Protein AF-A0A8S8YWA6-F1 (afdb_monomer)

Mean predicted aligned error: 3.44 Å
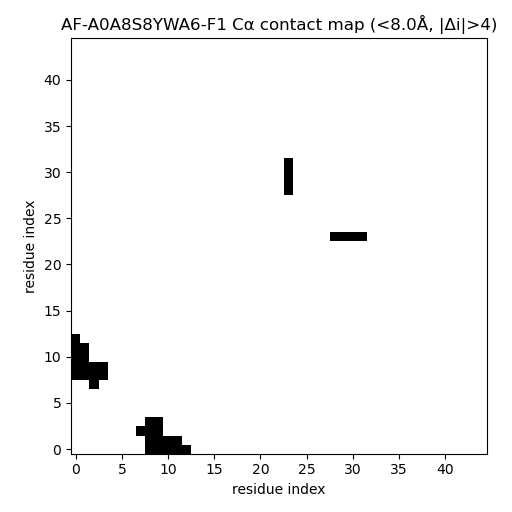
pLDDT: mean 96.04, std 3.63, range [73.06, 98.38]

Solvent-accessible surface area (backbone atoms only — not comparable to full-atom values): 3026 Å² total; per-residue (Å²): 99,43,85,40,96,90,75,40,78,39,86,76,72,85,69,96,81,66,89,48,71,72,54,50,72,73,45,96,56,64,56,72,59,54,54,50,52,50,51,53,57,60,74,72,108

Sequence (45 aa):
MMEDEEKGIVVHEVNNTVEFKGLAKVAKRNIPKEMIEFALDYARK

Foldseek 3Di:
DDQDPVPGDDDPDDDPDDDCPVVCVPDPDNVVVVVVVVVVVVVVD

Radius of gyration: 14.71 Å; Cα contacts (8 Å, |Δi|>4): 18; chains: 1; bounding box: 32×26×31 Å

Structure (mmCIF, N/CA/C/O backbone):
data_AF-A0A8S8YWA6-F1
#
_entry.id   AF-A0A8S8YWA6-F1
#
loop_
_atom_site.group_PDB
_atom_site.id
_atom_site.type_symbol
_atom_site.label_atom_id
_atom_site.label_alt_id
_atom_site.label_comp_id
_atom_site.label_asym_id
_atom_site.label_entity_id
_atom_site.label_seq_id
_atom_site.pdbx_PDB_ins_code
_atom_site.Cartn_x
_atom_site.Cartn_y
_atom_site.Cartn_z
_atom_site.occupancy
_atom_site.B_iso_or_equiv
_atom_site.auth_seq_id
_atom_site.auth_comp_id
_atom_site.auth_asym_id
_atom_site.auth_atom_id
_atom_site.pdbx_PDB_model_num
ATOM 1 N N . MET A 1 1 ? -11.958 0.554 5.765 1.00 92.69 1 MET A N 1
ATOM 2 C CA . MET A 1 1 ? -12.313 -0.187 6.995 1.00 92.69 1 MET A CA 1
ATOM 3 C C . MET A 1 1 ? -13.125 0.736 7.877 1.00 92.69 1 MET A C 1
ATOM 5 O O . MET A 1 1 ? -12.899 1.938 7.805 1.00 92.69 1 MET A O 1
ATOM 9 N N . MET A 1 2 ? -14.037 0.197 8.673 1.00 94.88 2 MET A N 1
ATOM 10 C CA . MET A 1 2 ? -14.801 0.942 9.672 1.00 94.88 2 MET A CA 1
ATOM 11 C C . MET A 1 2 ? -15.026 0.041 10.885 1.00 94.88 2 MET A C 1
ATOM 13 O O . MET A 1 2 ? -15.108 -1.174 10.719 1.00 94.88 2 MET A O 1
ATOM 17 N N . GLU A 1 3 ? -15.069 0.617 12.079 1.00 96.50 3 GLU A N 1
ATOM 18 C CA . GLU A 1 3 ? -15.442 -0.112 13.292 1.00 96.50 3 GLU A CA 1
ATOM 19 C C . GLU A 1 3 ? -16.971 -0.178 13.385 1.00 96.50 3 GLU A C 1
ATOM 21 O O . GLU A 1 3 ? -17.651 0.834 13.221 1.00 96.50 3 GLU A O 1
ATOM 26 N N . ASP A 1 4 ? -17.494 -1.377 13.611 1.00 96.88 4 ASP A N 1
ATOM 27 C CA . ASP A 1 4 ? -18.900 -1.690 13.852 1.00 96.88 4 ASP A CA 1
ATOM 28 C C . ASP A 1 4 ? -19.001 -2.381 15.219 1.00 96.88 4 ASP A C 1
ATOM 30 O O . ASP A 1 4 ? -18.215 -3.282 15.526 1.00 96.88 4 ASP A O 1
ATOM 34 N N . GLU A 1 5 ? -19.940 -1.943 16.056 1.00 95.12 5 GLU A N 1
ATOM 35 C CA . GLU A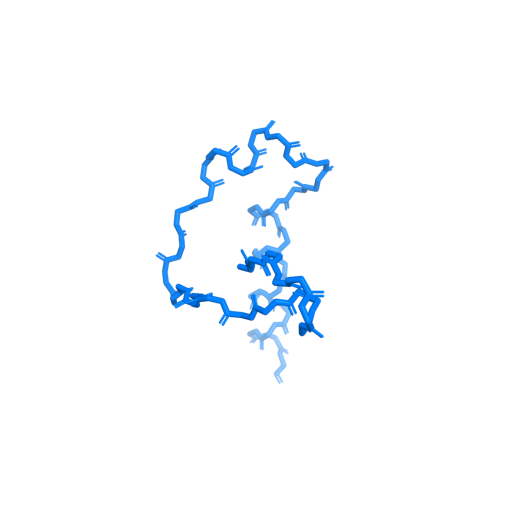 1 5 ? -20.039 -2.391 17.452 1.00 95.12 5 GLU A CA 1
ATOM 36 C C . GLU A 1 5 ? -20.362 -3.888 17.586 1.00 95.12 5 GLU A C 1
ATOM 38 O O . GLU A 1 5 ? -19.911 -4.530 18.533 1.00 95.12 5 GLU A O 1
ATOM 43 N N . GLU A 1 6 ? -21.099 -4.465 16.632 1.00 96.88 6 GLU A N 1
ATOM 44 C CA . GLU A 1 6 ? -21.496 -5.878 16.660 1.00 96.88 6 GLU A CA 1
ATOM 45 C C . GLU A 1 6 ? -20.570 -6.757 15.811 1.00 96.88 6 GLU A C 1
ATOM 47 O O . GLU A 1 6 ? -20.314 -7.916 16.142 1.00 96.88 6 GLU A O 1
ATOM 52 N N . LYS A 1 7 ? -20.074 -6.219 14.692 1.00 95.81 7 LYS A N 1
ATOM 53 C CA . LYS A 1 7 ? -19.340 -6.970 13.661 1.00 95.81 7 LYS A CA 1
ATOM 54 C C . LYS A 1 7 ? -17.830 -6.755 13.713 1.00 95.81 7 LYS A C 1
ATOM 56 O O . LYS A 1 7 ? -17.099 -7.429 12.986 1.00 95.81 7 LYS A O 1
ATOM 61 N N . GLY A 1 8 ? -17.346 -5.843 14.554 1.00 95.88 8 GLY A N 1
ATOM 62 C CA . GLY A 1 8 ? -15.935 -5.482 14.631 1.00 95.88 8 GLY A CA 1
ATOM 63 C C . GLY A 1 8 ? -15.489 -4.664 13.417 1.00 95.88 8 GLY A C 1
ATOM 64 O O . GLY A 1 8 ? -16.187 -3.762 12.971 1.00 95.88 8 G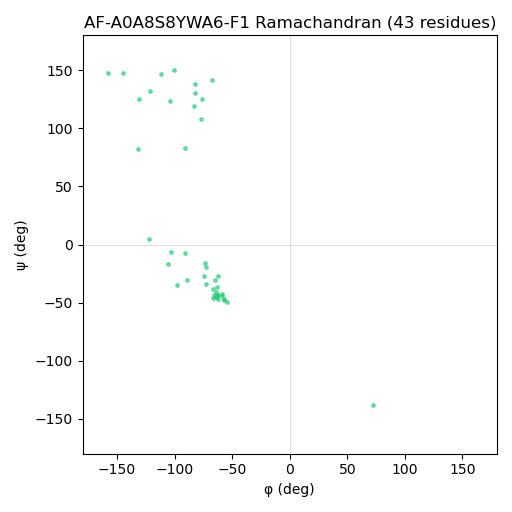LY A O 1
ATOM 65 N N . ILE A 1 9 ? -14.303 -4.938 12.866 1.00 96.94 9 ILE A N 1
ATOM 66 C CA . ILE A 1 9 ? -13.786 -4.161 11.729 1.00 96.94 9 ILE A CA 1
ATOM 67 C C . ILE A 1 9 ? -14.371 -4.681 10.413 1.00 96.94 9 ILE A C 1
ATOM 69 O O . ILE A 1 9 ? -14.110 -5.816 10.013 1.00 96.94 9 ILE A O 1
ATOM 73 N N . VAL A 1 10 ? -15.088 -3.822 9.691 1.00 97.00 10 VAL A N 1
ATOM 74 C CA . VAL A 1 10 ? -15.744 -4.150 8.418 1.00 97.00 10 VAL A CA 1
ATOM 75 C C . VAL A 1 10 ? -15.103 -3.433 7.224 1.00 97.00 10 VAL A C 1
ATOM 77 O O . VAL A 1 10 ? -14.614 -2.300 7.321 1.00 97.00 10 VAL A O 1
ATOM 80 N N . VAL A 1 11 ? -15.102 -4.084 6.056 1.00 96.75 11 VAL A N 1
ATOM 81 C CA . VAL A 1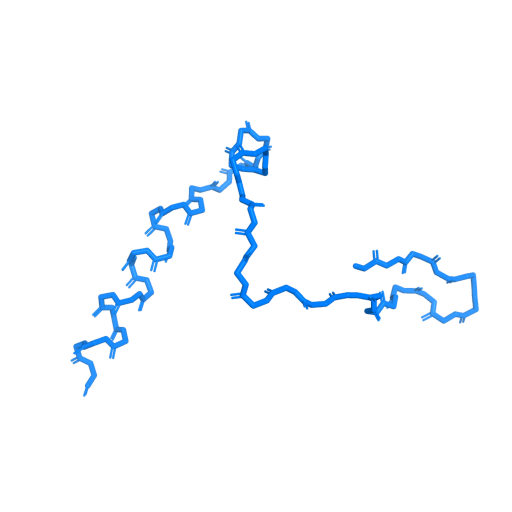 11 ? -14.646 -3.476 4.796 1.00 96.75 11 VAL A CA 1
ATOM 82 C C . VAL A 1 11 ? -15.738 -2.543 4.275 1.00 96.75 11 VAL A C 1
ATOM 84 O O . VAL A 1 11 ? -16.772 -2.996 3.802 1.00 96.75 11 VAL A O 1
ATOM 87 N N . HIS A 1 12 ? -15.492 -1.237 4.362 1.00 95.94 12 HIS A N 1
ATOM 88 C CA . HIS A 1 12 ? -16.408 -0.208 3.857 1.00 95.94 12 HIS A CA 1
ATOM 89 C C . HIS A 1 12 ? -16.145 0.158 2.386 1.00 95.94 12 HIS A C 1
ATOM 91 O O . HIS A 1 12 ? -17.056 0.533 1.659 1.00 95.94 12 HIS A O 1
ATOM 97 N N . GLU A 1 13 ? -14.891 0.067 1.939 1.00 96.00 13 GLU A N 1
ATOM 98 C CA . GLU A 1 13 ? -14.481 0.541 0.618 1.00 96.00 13 GLU A CA 1
ATOM 99 C C . GLU A 1 13 ? -13.193 -0.150 0.168 1.00 96.00 13 GLU A C 1
ATOM 101 O O . GLU A 1 13 ? -12.321 -0.458 0.991 1.00 96.00 13 GLU A O 1
ATOM 106 N N . VAL A 1 14 ? -13.072 -0.344 -1.147 1.00 96.38 14 VAL A N 1
ATOM 107 C CA . VAL A 1 14 ? -11.838 -0.736 -1.830 1.00 96.38 14 VAL A CA 1
ATOM 108 C C . VAL A 1 14 ? -11.630 0.198 -3.021 1.00 96.38 14 VAL A C 1
ATOM 110 O O . VAL A 1 14 ? -12.497 0.302 -3.883 1.00 96.38 14 VAL A O 1
ATOM 113 N N . ASN A 1 15 ? -10.462 0.840 -3.084 1.00 96.56 15 ASN A N 1
ATOM 114 C CA . ASN A 1 15 ? -10.062 1.710 -4.189 1.00 96.56 15 ASN A CA 1
ATOM 115 C C . ASN A 1 15 ? -9.043 0.997 -5.079 1.00 96.56 15 ASN A C 1
ATOM 117 O O . ASN A 1 15 ? -7.979 0.596 -4.610 1.00 96.56 15 ASN A O 1
ATOM 121 N N . ASN A 1 16 ? -9.343 0.868 -6.370 1.00 96.69 16 ASN A N 1
ATOM 122 C CA . ASN A 1 16 ? -8.435 0.275 -7.356 1.00 96.69 16 ASN A CA 1
ATOM 123 C C . ASN A 1 16 ? -7.276 1.213 -7.742 1.00 96.69 16 ASN A C 1
ATOM 125 O O . ASN A 1 16 ? -6.212 0.751 -8.142 1.00 96.69 16 ASN A O 1
ATOM 129 N N . THR A 1 17 ? -7.468 2.529 -7.634 1.00 96.31 17 THR A N 1
ATOM 130 C CA . THR A 1 17 ? -6.433 3.547 -7.862 1.00 96.31 17 THR A CA 1
ATOM 131 C C . THR A 1 17 ? -6.451 4.533 -6.705 1.00 96.31 17 THR A C 1
ATOM 133 O O . THR A 1 17 ? -7.088 5.578 -6.757 1.00 96.31 17 THR A O 1
ATOM 136 N N . VAL A 1 18 ? -5.791 4.152 -5.613 1.00 95.69 18 VAL A N 1
ATOM 137 C CA . VAL A 1 18 ? -5.814 4.916 -4.364 1.00 95.69 18 VAL A CA 1
ATOM 138 C C . VAL A 1 18 ? -4.818 6.076 -4.387 1.00 95.69 18 VAL A C 1
ATOM 140 O O . VAL A 1 18 ? -3.664 5.928 -4.792 1.00 95.69 18 VAL A O 1
ATOM 143 N N . GLU A 1 19 ? -5.236 7.231 -3.877 1.00 96.31 19 GLU A N 1
ATOM 144 C CA . GLU A 1 19 ? -4.313 8.310 -3.537 1.00 96.31 19 GLU A CA 1
ATOM 145 C C . GLU A 1 19 ? -3.576 7.987 -2.234 1.00 96.31 19 GLU A C 1
ATOM 147 O O . GLU A 1 19 ? -4.187 7.751 -1.194 1.00 96.31 19 GLU A O 1
ATOM 152 N N . PHE A 1 20 ? -2.242 8.009 -2.256 1.00 96.25 20 PHE A N 1
ATOM 153 C CA . PHE A 1 20 ? -1.436 7.607 -1.096 1.00 96.25 20 PHE A CA 1
ATOM 154 C C . PHE A 1 20 ? -0.472 8.687 -0.592 1.00 96.25 20 PHE A C 1
ATOM 156 O O . PHE A 1 20 ? 0.290 8.423 0.332 1.00 96.25 20 PHE A O 1
ATOM 163 N N . LYS A 1 21 ? -0.482 9.915 -1.134 1.00 95.31 21 LYS A N 1
ATOM 164 C CA . LYS A 1 21 ? 0.467 10.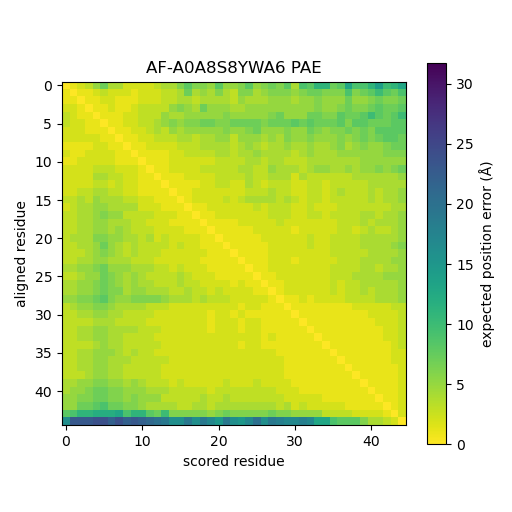977 -0.726 1.00 95.31 21 LYS A CA 1
ATOM 165 C C . LYS A 1 21 ? 0.371 11.310 0.768 1.00 95.31 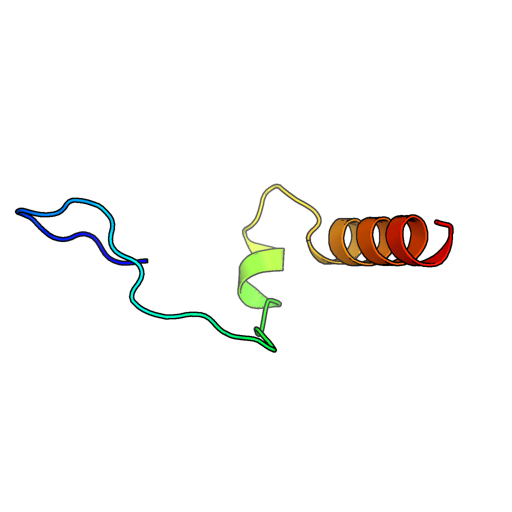21 LYS A C 1
ATOM 167 O O . LYS A 1 21 ? 1.394 11.435 1.438 1.00 95.31 21 LYS A O 1
ATOM 172 N N . GLY A 1 22 ? -0.851 11.442 1.288 1.00 96.62 22 GLY A N 1
ATOM 173 C CA . GLY A 1 22 ? -1.085 11.674 2.716 1.00 96.62 22 GLY A CA 1
ATOM 174 C C . GLY A 1 22 ? -0.623 10.493 3.569 1.00 96.62 22 GLY A C 1
ATOM 175 O O . GLY A 1 22 ? 0.095 10.685 4.548 1.00 96.62 22 GLY A O 1
ATOM 176 N N . LEU A 1 23 ? -0.954 9.271 3.140 1.00 95.19 23 LEU A N 1
ATOM 177 C CA . LEU A 1 23 ? -0.574 8.037 3.826 1.00 95.19 23 LEU A CA 1
ATOM 178 C C . LEU A 1 23 ? 0.949 7.845 3.856 1.00 95.19 23 LEU A C 1
ATOM 180 O O . LEU A 1 23 ? 1.507 7.549 4.905 1.00 95.19 23 LEU A O 1
ATOM 184 N N . ALA A 1 24 ? 1.637 8.101 2.743 1.00 96.06 24 ALA A N 1
ATOM 185 C CA . ALA A 1 24 ? 3.091 8.004 2.638 1.00 96.06 24 ALA A CA 1
ATOM 186 C C . ALA A 1 24 ? 3.828 8.980 3.568 1.00 96.06 24 ALA A C 1
ATOM 188 O O . ALA A 1 24 ? 4.944 8.689 3.983 1.00 96.06 24 ALA A O 1
ATOM 189 N N . LYS A 1 25 ? 3.215 10.118 3.925 1.00 96.69 25 LYS A N 1
ATOM 190 C CA . LYS A 1 25 ? 3.801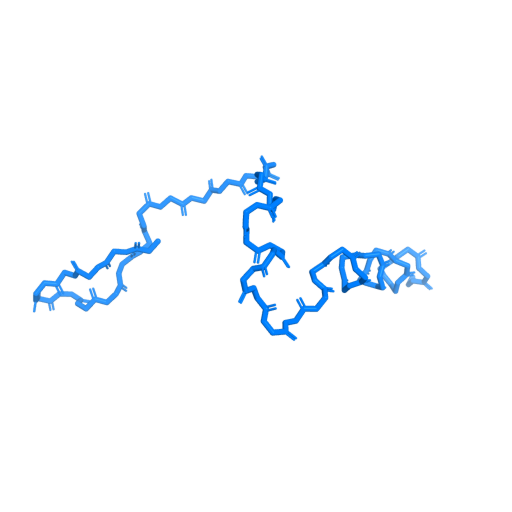 11.087 4.864 1.00 96.69 25 LYS A CA 1
ATOM 191 C C . LYS A 1 25 ? 3.782 10.596 6.316 1.00 96.69 25 LYS A C 1
ATOM 193 O O . LYS A 1 25 ? 4.667 10.961 7.083 1.00 96.69 25 LYS A O 1
ATOM 198 N N . VAL A 1 26 ? 2.759 9.835 6.706 1.00 96.94 26 VAL A N 1
ATOM 199 C CA . VAL A 1 26 ? 2.539 9.409 8.104 1.00 96.94 26 VAL A CA 1
ATOM 200 C C . VAL A 1 26 ? 2.880 7.940 8.346 1.00 96.94 26 VAL A C 1
ATOM 202 O O . VAL A 1 26 ? 3.046 7.517 9.490 1.00 96.94 26 VAL A O 1
ATOM 205 N N . ALA A 1 27 ? 2.987 7.147 7.283 1.00 96.25 27 ALA A N 1
ATOM 206 C CA . ALA A 1 27 ? 3.374 5.753 7.365 1.00 96.25 27 ALA A CA 1
ATOM 207 C C . ALA A 1 27 ? 4.835 5.614 7.813 1.00 96.25 27 ALA A C 1
ATOM 209 O O . ALA A 1 27 ? 5.725 6.334 7.371 1.00 96.25 27 ALA A O 1
ATOM 210 N N . LYS A 1 28 ? 5.099 4.602 8.645 1.00 97.12 28 LYS A N 1
ATOM 211 C CA . LYS A 1 28 ? 6.470 4.170 8.978 1.00 97.12 28 LYS A CA 1
ATOM 212 C C . LYS A 1 28 ? 7.147 3.422 7.821 1.00 97.12 28 LYS A C 1
ATOM 214 O O . LYS A 1 28 ? 8.353 3.201 7.850 1.00 97.12 28 LYS A O 1
ATOM 219 N N . ARG A 1 29 ? 6.351 2.977 6.845 1.00 95.75 29 ARG A N 1
ATOM 220 C CA . ARG A 1 29 ? 6.760 2.173 5.689 1.00 95.75 29 ARG A CA 1
ATOM 221 C C . ARG A 1 29 ? 6.914 3.041 4.447 1.00 95.75 29 ARG A C 1
ATOM 223 O O . ARG A 1 29 ? 6.199 4.028 4.283 1.00 95.75 29 ARG A O 1
ATOM 230 N N . ASN A 1 30 ? 7.807 2.637 3.547 1.00 96.62 30 ASN A N 1
ATOM 231 C CA . ASN A 1 30 ? 8.021 3.326 2.278 1.00 96.62 30 ASN A CA 1
ATOM 232 C C . ASN A 1 30 ? 7.108 2.726 1.201 1.00 96.62 30 ASN A C 1
ATOM 234 O O . ASN A 1 30 ? 7.523 1.873 0.420 1.00 96.62 30 ASN A O 1
ATOM 238 N N . ILE A 1 31 ? 5.858 3.194 1.178 1.00 96.81 31 ILE A N 1
ATOM 239 C CA . ILE A 1 31 ? 4.812 2.693 0.275 1.00 96.81 31 ILE A CA 1
ATOM 240 C C . ILE A 1 31 ? 5.247 2.733 -1.205 1.00 96.81 31 ILE A C 1
ATOM 242 O O . ILE A 1 31 ? 5.148 1.693 -1.855 1.00 96.81 31 ILE A O 1
ATOM 246 N N . PRO A 1 32 ? 5.786 3.847 -1.755 1.00 96.69 32 PRO A N 1
ATOM 247 C CA . PRO A 1 32 ? 6.208 3.882 -3.159 1.00 96.69 32 PRO A CA 1
ATOM 248 C C . PRO A 1 32 ? 7.267 2.833 -3.504 1.00 96.69 32 PRO A C 1
ATOM 250 O O . PRO A 1 32 ? 7.179 2.184 -4.544 1.00 96.69 32 PRO A O 1
ATOM 253 N N . LYS A 1 33 ? 8.265 2.661 -2.628 1.00 98.00 33 LYS A N 1
ATOM 254 C CA . LYS A 1 33 ? 9.333 1.682 -2.836 1.00 98.00 33 LYS A CA 1
ATOM 255 C C . LYS A 1 33 ? 8.772 0.262 -2.872 1.00 98.00 33 LYS A C 1
ATOM 257 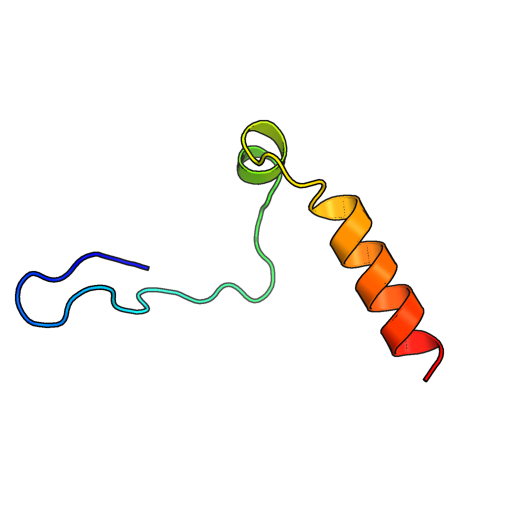O O . LYS A 1 33 ? 9.079 -0.473 -3.801 1.00 98.00 33 LYS A O 1
ATOM 262 N N . GLU A 1 34 ? 7.916 -0.087 -1.917 1.00 97.56 34 GLU A N 1
ATOM 263 C CA . GLU A 1 34 ? 7.313 -1.422 -1.837 1.00 97.56 34 GLU A CA 1
ATOM 264 C C . GLU A 1 34 ? 6.421 -1.735 -3.046 1.00 97.56 34 GLU A C 1
ATOM 266 O O . GLU A 1 34 ? 6.436 -2.858 -3.544 1.00 97.56 34 GLU A O 1
ATOM 271 N N . MET A 1 35 ? 5.688 -0.745 -3.572 1.00 96.88 35 MET A N 1
ATOM 272 C CA . MET A 1 35 ? 4.904 -0.911 -4.804 1.00 96.88 35 MET A CA 1
ATOM 273 C C . MET A 1 35 ? 5.796 -1.227 -6.012 1.00 96.88 35 MET A C 1
ATOM 275 O O . MET A 1 35 ? 5.466 -2.105 -6.809 1.00 96.88 35 MET A O 1
ATOM 279 N N . ILE A 1 36 ? 6.926 -0.522 -6.150 1.00 98.12 36 ILE A N 1
ATOM 280 C CA . ILE A 1 36 ? 7.889 -0.750 -7.236 1.00 98.12 36 ILE A CA 1
ATOM 281 C C . ILE A 1 36 ? 8.549 -2.121 -7.090 1.00 98.12 36 ILE A C 1
ATOM 283 O O . ILE A 1 36 ? 8.641 -2.852 -8.072 1.00 98.12 36 ILE A O 1
ATOM 287 N N . GLU A 1 37 ? 8.990 -2.479 -5.882 1.00 98.38 37 GLU A N 1
ATOM 288 C CA . GLU A 1 37 ? 9.587 -3.789 -5.597 1.00 98.38 37 GLU A CA 1
ATOM 289 C C . GLU A 1 37 ? 8.619 -4.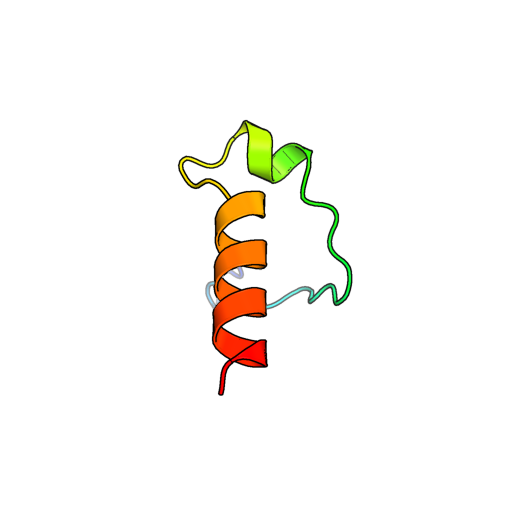918 -5.957 1.00 98.38 37 GLU A C 1
ATOM 291 O O . GLU A 1 37 ? 8.981 -5.808 -6.724 1.00 98.38 37 GLU A O 1
ATOM 296 N N . PHE A 1 38 ? 7.358 -4.818 -5.526 1.00 97.69 38 PHE A N 1
ATOM 297 C CA . PHE A 1 38 ? 6.323 -5.776 -5.903 1.00 97.69 38 PHE A CA 1
ATOM 298 C C . PHE A 1 38 ? 6.147 -5.882 -7.425 1.00 97.69 38 PHE A C 1
ATOM 300 O O . PHE A 1 38 ? 6.090 -6.987 -7.961 1.00 97.69 38 PHE A O 1
ATOM 307 N N . ALA A 1 39 ? 6.070 -4.753 -8.135 1.00 98.00 39 ALA A N 1
ATOM 308 C CA . ALA A 1 39 ? 5.892 -4.751 -9.586 1.00 98.00 39 ALA A CA 1
ATOM 309 C C . ALA A 1 39 ? 7.089 -5.378 -10.325 1.00 98.00 39 ALA A C 1
ATOM 311 O O . ALA A 1 39 ? 6.893 -6.136 -11.275 1.00 98.00 39 ALA A O 1
ATOM 312 N N . LEU A 1 40 ? 8.318 -5.094 -9.879 1.00 98.38 40 LEU A N 1
ATOM 313 C CA . LEU A 1 40 ? 9.538 -5.692 -10.429 1.00 98.38 40 LEU A CA 1
ATOM 314 C C . LEU A 1 40 ? 9.573 -7.203 -10.200 1.00 98.38 40 LEU A C 1
ATOM 316 O O . LEU A 1 40 ? 9.888 -7.948 -11.126 1.00 98.38 40 LEU A O 1
ATOM 320 N N . ASP A 1 41 ? 9.231 -7.653 -8.996 1.00 98.25 41 ASP A N 1
ATOM 321 C CA . ASP A 1 41 ? 9.188 -9.074 -8.661 1.00 98.25 41 ASP A CA 1
ATOM 322 C C . ASP A 1 41 ? 8.090 -9.803 -9.436 1.00 98.25 41 ASP A C 1
ATOM 324 O O . ASP A 1 41 ? 8.298 -10.923 -9.897 1.00 98.25 41 ASP A O 1
ATOM 328 N N . TYR A 1 42 ? 6.931 -9.169 -9.622 1.00 97.75 42 TYR A N 1
ATOM 329 C CA . TYR A 1 42 ? 5.838 -9.723 -10.414 1.00 97.75 42 TYR A CA 1
ATOM 330 C C . TYR A 1 42 ? 6.209 -9.850 -11.895 1.00 97.75 42 TYR A C 1
ATOM 332 O O . TYR A 1 42 ? 5.944 -10.884 -12.495 1.00 97.75 42 TYR A O 1
ATOM 340 N N . ALA A 1 43 ? 6.850 -8.832 -12.475 1.00 97.44 43 ALA A N 1
ATOM 341 C CA . ALA A 1 43 ? 7.223 -8.823 -13.890 1.00 97.44 43 ALA A CA 1
ATOM 342 C C . ALA A 1 43 ? 8.390 -9.767 -14.240 1.00 97.44 43 ALA A C 1
ATOM 344 O O . ALA A 1 43 ? 8.595 -10.072 -15.411 1.00 97.44 43 ALA A O 1
ATOM 345 N N . ARG A 1 44 ? 9.186 -10.184 -13.247 1.00 94.62 44 ARG A N 1
ATOM 346 C CA . ARG A 1 44 ? 10.320 -11.113 -13.415 1.00 94.62 44 ARG A CA 1
ATOM 347 C C . ARG A 1 44 ? 9.943 -12.588 -13.241 1.00 94.62 44 ARG A C 1
ATOM 349 O O . ARG A 1 44 ? 10.815 -13.435 -13.434 1.00 94.62 44 ARG A O 1
ATOM 356 N N . LYS A 1 45 ? 8.708 -12.881 -12.826 1.00 73.06 45 LYS A N 1
ATOM 357 C CA . LYS A 1 45 ? 8.149 -14.241 -12.810 1.00 73.06 45 LYS A CA 1
ATOM 358 C C . LYS A 1 45 ? 7.784 -14.685 -14.218 1.00 73.06 45 LYS A C 1
ATOM 360 O O . LYS A 1 45 ? 7.947 -15.896 -14.473 1.00 73.06 45 LYS A O 1
#

Secondary structure (DSSP, 8-state):
-EEETTTEEE-----SS---HHHHHH-SS-HHHHHHHHHHHHHT-